Protein AF-A0A2G2R0J7-F1 (afdb_monomer_lite)

pLDDT: mean 93.11, std 5.63, range [72.12, 98.25]

Secondary structure (DSSP, 8-state):
---B-TTSPBPSSPPB-TTS-B--S--EEEES-B-SSPPPPPHHHHHSTTPPPPEEEE-SS------S-------STTGGG--SS--TTHHHHHHHHHHT-

Foldseek 3Di:
DWDAPPVRHTDPDADADPVRAHFDPDAAQEFQAAPDVDPRDDPVLCPPPPRDHHHNYHDDPGGDDDPDDDDDQDDDQLRVVRDDDDDPVVVVVSVCVSVVD

Radius of gyration: 20.91 Å; chains: 1; bounding box: 52×23×46 Å

Sequence (101 aa):
MYSFDDDMNPASEPYLDGDGKPYTTLGYQNGINPRAGDPALTQEEVLNQDFRQQSAVNRTEGETHGGEDVALYAKGPGATKVHGVIDQAEIFDIMAAALSI

Structure (mmCIF, N/CA/C/O backbone):
data_AF-A0A2G2R0J7-F1
#
_entry.id   AF-A0A2G2R0J7-F1
#
loop_
_atom_site.group_PDB
_atom_site.id
_atom_site.type_symbol
_atom_site.label_atom_id
_atom_site.label_alt_id
_atom_site.label_comp_id
_atom_site.label_asym_id
_atom_site.label_entity_id
_atom_site.label_seq_id
_atom_site.pdbx_PDB_ins_code
_atom_site.Cartn_x
_atom_site.Cartn_y
_atom_site.Cartn_z
_atom_site.occupancy
_atom_site.B_iso_or_equiv
_atom_site.auth_seq_id
_atom_site.auth_comp_id
_atom_site.auth_asym_id
_atom_site.auth_atom_id
_atom_site.pdbx_PDB_model_num
ATOM 1 N N . MET A 1 1 ? -14.261 7.598 10.289 1.00 75.31 1 MET A N 1
ATOM 2 C CA . MET A 1 1 ? -14.733 6.608 9.297 1.00 75.31 1 MET A CA 1
ATOM 3 C C . MET A 1 1 ? -15.732 7.326 8.426 1.00 75.31 1 MET A C 1
ATOM 5 O O . MET A 1 1 ? -16.629 7.940 8.984 1.00 75.31 1 MET A O 1
ATOM 9 N N . TYR A 1 2 ? -15.514 7.348 7.116 1.00 72.12 2 TYR A N 1
ATOM 10 C CA . TYR A 1 2 ? -16.424 8.005 6.186 1.00 72.12 2 TYR A CA 1
ATOM 11 C C . TYR A 1 2 ? -17.093 6.935 5.339 1.00 72.12 2 TYR A C 1
ATOM 13 O O . TYR A 1 2 ? -16.422 6.111 4.722 1.00 72.12 2 TYR A O 1
ATOM 21 N N . SER A 1 3 ? -18.411 6.951 5.368 1.00 79.06 3 SER A N 1
ATOM 22 C CA . SER A 1 3 ? -19.304 6.213 4.489 1.00 79.06 3 SER A CA 1
ATOM 23 C C . SER A 1 3 ? -19.889 7.192 3.481 1.00 79.06 3 SER A C 1
ATOM 25 O O . SER A 1 3 ? -20.021 8.389 3.753 1.00 79.06 3 SER A O 1
ATOM 27 N N . PHE A 1 4 ? -20.238 6.669 2.316 1.00 82.56 4 PHE A N 1
ATOM 28 C CA . PHE A 1 4 ? -20.986 7.400 1.308 1.00 82.56 4 PHE A CA 1
ATOM 29 C C . PHE A 1 4 ? -22.315 6.692 1.107 1.00 82.56 4 PHE A C 1
ATOM 31 O O . PHE A 1 4 ? -22.305 5.469 1.091 1.00 82.56 4 PHE A O 1
ATOM 38 N N . ASP A 1 5 ? -23.421 7.421 0.987 1.00 82.81 5 ASP A N 1
ATOM 39 C CA . ASP A 1 5 ? -24.700 6.824 0.597 1.00 82.81 5 ASP A CA 1
ATOM 40 C C . ASP A 1 5 ? -24.662 6.302 -0.855 1.00 82.81 5 ASP A C 1
ATOM 42 O O . ASP A 1 5 ? -23.658 6.445 -1.562 1.00 82.81 5 ASP A O 1
ATOM 46 N N . ASP A 1 6 ? -25.758 5.687 -1.308 1.00 85.44 6 ASP A N 1
ATOM 47 C CA . ASP A 1 6 ? -25.858 5.110 -2.658 1.00 85.44 6 ASP A CA 1
ATOM 48 C C . ASP A 1 6 ? -25.652 6.154 -3.780 1.00 85.44 6 ASP A C 1
ATOM 50 O O . ASP A 1 6 ? -25.303 5.793 -4.905 1.00 85.44 6 ASP A O 1
ATOM 54 N N . ASP A 1 7 ? -25.801 7.445 -3.463 1.00 88.81 7 ASP A N 1
ATOM 55 C CA . ASP A 1 7 ? -25.620 8.586 -4.364 1.00 88.81 7 ASP A CA 1
ATOM 56 C C . ASP A 1 7 ? -24.230 9.250 -4.222 1.00 88.81 7 ASP A C 1
ATOM 58 O O . ASP A 1 7 ? -23.983 10.318 -4.787 1.00 88.81 7 ASP A O 1
ATOM 62 N N . MET A 1 8 ? -23.297 8.621 -3.495 1.00 83.81 8 MET A N 1
ATOM 63 C CA . MET A 1 8 ? -21.949 9.121 -3.184 1.00 83.81 8 MET A CA 1
ATOM 64 C C . MET A 1 8 ? -21.895 10.387 -2.303 1.00 83.81 8 MET A C 1
ATOM 66 O O . MET A 1 8 ? -20.846 11.036 -2.221 1.00 83.81 8 MET A O 1
ATOM 70 N N . ASN A 1 9 ? -22.969 10.747 -1.598 1.00 87.94 9 ASN A N 1
ATOM 71 C CA . ASN A 1 9 ? -22.914 11.819 -0.602 1.00 87.94 9 ASN A CA 1
ATOM 72 C C . ASN A 1 9 ? -22.351 11.295 0.724 1.00 87.94 9 ASN A C 1
ATOM 74 O O . ASN A 1 9 ? -22.530 10.119 1.035 1.00 87.94 9 ASN A O 1
ATOM 78 N N . PRO A 1 10 ? -21.701 12.136 1.550 1.00 83.31 10 PRO A N 1
ATOM 79 C CA . PRO A 1 10 ? -21.269 11.723 2.880 1.00 83.31 10 PRO A CA 1
ATOM 80 C C . PRO A 1 10 ? -22.462 11.233 3.707 1.00 83.31 10 PRO A C 1
ATOM 82 O O . PRO A 1 10 ? -23.405 11.986 3.953 1.00 83.31 10 PRO A O 1
ATOM 85 N N . ALA A 1 11 ? -22.409 9.983 4.153 1.00 82.81 11 ALA A N 1
ATOM 86 C CA . ALA A 1 11 ? -23.441 9.422 5.009 1.00 82.81 11 ALA A CA 1
ATOM 87 C C . ALA A 1 11 ? -23.352 10.009 6.429 1.00 82.81 11 ALA A C 1
ATOM 89 O O . ALA A 1 11 ? -22.277 10.379 6.908 1.00 82.81 11 ALA A O 1
ATOM 90 N N . SER A 1 12 ? -24.494 10.075 7.121 1.00 81.56 12 SER A N 1
ATOM 91 C CA . SER A 1 12 ? -24.564 10.560 8.507 1.00 81.56 12 SER A CA 1
ATOM 92 C C . SER A 1 12 ? -24.021 9.559 9.529 1.00 81.56 12 SER A C 1
ATOM 94 O O . SER A 1 12 ? -23.659 9.963 10.627 1.00 81.56 12 SER A O 1
ATOM 96 N N . GLU A 1 13 ? -23.979 8.272 9.177 1.00 85.12 13 GLU A N 1
ATOM 97 C CA . GLU A 1 13 ? -23.543 7.173 10.044 1.00 85.12 13 GLU A CA 1
ATOM 98 C C . GLU A 1 13 ? -22.568 6.248 9.300 1.00 85.12 13 GLU A C 1
ATOM 100 O O . GLU A 1 13 ? -22.730 6.036 8.090 1.00 85.12 13 GLU A O 1
ATOM 105 N N . PRO A 1 14 ? -21.562 5.672 9.986 1.00 89.00 14 PRO A N 1
ATOM 106 C CA . PRO A 1 14 ? -20.616 4.743 9.380 1.00 89.00 14 PRO A CA 1
ATOM 107 C C . PRO A 1 14 ? -21.298 3.438 8.948 1.00 89.00 14 PRO A C 1
ATOM 109 O O . PRO A 1 14 ? -22.189 2.930 9.629 1.00 89.00 14 PRO A O 1
ATOM 112 N N . TYR A 1 15 ? -20.816 2.842 7.855 1.00 88.94 15 TYR A N 1
ATOM 113 C CA . TYR A 1 15 ? -21.172 1.463 7.530 1.00 88.94 15 TYR A CA 1
ATOM 114 C C . TYR A 1 15 ? -20.606 0.505 8.578 1.00 88.94 15 TYR A C 1
ATOM 116 O O . TYR A 1 15 ? -19.471 0.659 9.038 1.00 88.94 15 TYR A O 1
ATOM 124 N N . LEU A 1 16 ? -21.416 -0.487 8.940 1.00 91.44 16 LEU A N 1
ATOM 125 C CA . LEU A 1 16 ? -21.068 -1.529 9.897 1.00 91.44 16 LEU A CA 1
ATOM 126 C C . LEU A 1 16 ? -20.674 -2.805 9.152 1.00 91.44 16 LEU A C 1
ATOM 128 O O . LEU A 1 16 ? -21.215 -3.099 8.085 1.00 91.44 16 LEU A O 1
ATOM 132 N N . ASP A 1 17 ? 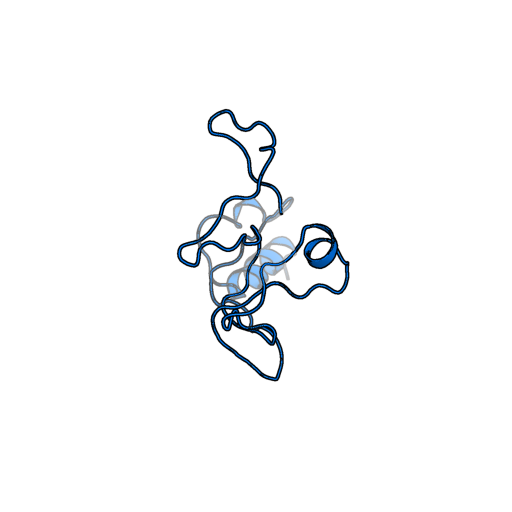-19.739 -3.561 9.716 1.00 90.19 17 ASP A N 1
ATOM 133 C CA . ASP A 1 17 ? -19.378 -4.883 9.213 1.00 90.19 17 ASP A CA 1
ATOM 134 C C . ASP A 1 17 ? -20.295 -5.988 9.776 1.00 90.19 17 ASP A C 1
ATOM 136 O O . ASP A 1 17 ? -21.299 -5.719 10.442 1.00 90.19 17 ASP A O 1
ATOM 140 N N . GLY A 1 18 ? -19.945 -7.253 9.514 1.00 91.25 18 GLY A N 1
ATOM 141 C CA . GLY A 1 18 ? -20.701 -8.419 9.986 1.00 91.25 18 GLY A CA 1
ATOM 142 C C . GLY A 1 18 ? -20.828 -8.531 11.512 1.00 91.25 18 GLY A C 1
ATOM 143 O O . GLY A 1 18 ? -21.745 -9.197 11.990 1.00 91.25 18 GLY A O 1
ATOM 144 N N . ASP A 1 19 ? -19.974 -7.835 12.266 1.00 89.81 19 ASP A N 1
ATOM 145 C CA . ASP A 1 19 ? -19.964 -7.832 13.730 1.00 89.81 19 ASP A CA 1
ATOM 146 C C . ASP A 1 19 ? -20.783 -6.657 14.302 1.00 89.81 19 ASP A C 1
ATOM 148 O O . ASP A 1 19 ? -20.792 -6.425 15.516 1.00 89.81 19 ASP A O 1
ATOM 152 N N . GLY A 1 20 ? -21.452 -5.885 13.434 1.00 92.25 20 GLY A N 1
ATOM 153 C CA . GLY A 1 20 ? -22.237 -4.709 13.803 1.00 92.25 20 GLY A CA 1
ATOM 154 C C . GLY A 1 20 ? -21.383 -3.525 14.257 1.00 92.25 20 GLY A C 1
ATOM 155 O O . GLY A 1 20 ? -21.888 -2.636 14.943 1.00 92.25 20 GLY A O 1
ATOM 156 N N . LYS A 1 21 ? -20.091 -3.507 13.910 1.00 92.31 21 LYS A N 1
ATOM 157 C CA . LYS A 1 21 ? -19.153 -2.452 14.303 1.00 92.31 21 LYS A CA 1
ATOM 158 C C . LYS A 1 21 ? -18.659 -1.701 13.074 1.00 92.31 21 LYS A C 1
ATOM 160 O O . LYS A 1 21 ? -18.470 -2.297 12.013 1.00 92.31 21 LYS A O 1
ATOM 165 N N . PRO A 1 22 ? -18.398 -0.398 13.197 1.00 92.94 22 PRO A N 1
ATOM 166 C CA . PRO A 1 22 ? -17.878 0.361 12.080 1.00 92.94 22 PRO A CA 1
ATOM 167 C C . PRO A 1 22 ? -16.440 -0.083 11.747 1.00 92.94 22 PRO A C 1
ATOM 169 O O . PRO A 1 22 ? -15.736 -0.676 12.574 1.00 92.94 22 PRO A O 1
ATOM 172 N N . TYR A 1 23 ? -16.010 0.155 10.511 1.00 91.19 23 TYR A N 1
ATOM 173 C CA . TYR A 1 23 ? -14.679 -0.218 10.029 1.00 91.19 23 TYR A CA 1
ATOM 174 C C . TYR A 1 23 ? -14.053 0.900 9.191 1.00 91.19 23 TYR A C 1
ATOM 176 O O . TYR A 1 23 ? -14.733 1.769 8.641 1.00 91.19 23 TYR A O 1
ATOM 184 N N . THR A 1 24 ? -12.724 0.911 9.127 1.00 92.31 24 THR A N 1
ATOM 185 C CA . THR A 1 24 ? -11.970 1.872 8.324 1.00 92.31 24 THR A CA 1
ATOM 186 C C . THR A 1 24 ? -11.863 1.402 6.879 1.00 92.31 24 THR A C 1
ATOM 188 O O . THR A 1 24 ? -11.722 0.213 6.612 1.00 92.31 24 THR A O 1
ATOM 191 N N . THR A 1 25 ? -11.868 2.346 5.936 1.00 91.06 25 THR A N 1
ATOM 192 C CA . THR A 1 25 ? -11.617 2.059 4.514 1.00 91.06 25 THR A CA 1
ATOM 193 C C . THR A 1 25 ? -10.254 1.402 4.300 1.00 91.06 25 THR A C 1
ATOM 195 O O . THR A 1 25 ? -10.123 0.503 3.479 1.00 91.06 25 THR A O 1
ATOM 198 N N . LEU A 1 26 ? -9.241 1.850 5.048 1.00 94.00 26 LEU A N 1
ATOM 199 C CA . LEU A 1 26 ? -7.915 1.246 5.054 1.00 94.00 26 LEU A CA 1
ATOM 200 C C . LEU A 1 26 ? -7.825 0.191 6.154 1.00 94.00 26 LEU A C 1
ATOM 202 O O . LEU A 1 26 ? -8.228 0.437 7.292 1.00 94.00 26 LEU A O 1
ATOM 206 N N . GLY A 1 27 ? -7.238 -0.947 5.819 1.00 94.44 27 GLY A N 1
ATOM 207 C CA . GLY A 1 27 ? -6.899 -2.024 6.737 1.00 94.44 27 GLY A CA 1
ATOM 208 C C . GLY A 1 27 ? -5.658 -2.745 6.231 1.00 94.44 27 GLY A C 1
ATOM 209 O O . GLY A 1 27 ? -5.292 -2.605 5.065 1.00 94.44 27 GLY A O 1
ATOM 210 N N . TYR A 1 28 ? -5.019 -3.514 7.105 1.00 96.94 28 TYR A N 1
ATOM 211 C CA . TYR A 1 28 ? -3.866 -4.333 6.738 1.00 96.94 28 TYR A CA 1
ATOM 212 C C . TYR A 1 28 ? -4.201 -5.818 6.826 1.00 96.94 28 TYR A C 1
ATOM 214 O O . TYR A 1 28 ? -4.995 -6.252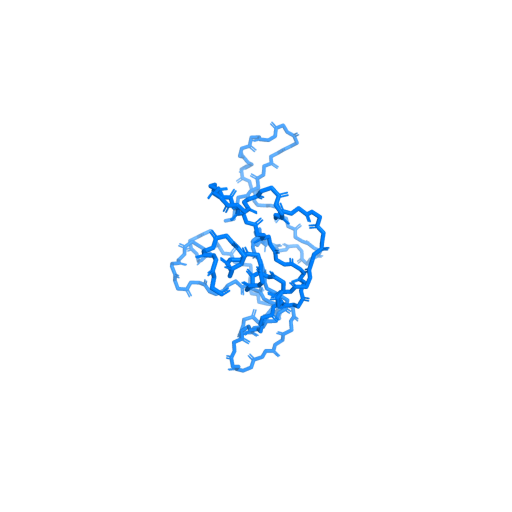 7.656 1.00 96.94 28 TYR A O 1
ATOM 222 N N . GLN A 1 29 ? -3.560 -6.645 6.005 1.00 96.56 29 GLN A N 1
ATOM 223 C CA . GLN A 1 29 ? -3.756 -8.091 6.119 1.00 96.56 29 GLN A CA 1
ATOM 224 C C . GLN A 1 29 ? -3.129 -8.639 7.410 1.00 96.56 29 GLN A C 1
ATOM 226 O O . GLN A 1 29 ? -3.677 -9.541 8.042 1.00 96.56 29 GLN A O 1
ATOM 231 N N . ASN A 1 30 ? -1.990 -8.090 7.830 1.00 96.56 30 ASN A N 1
ATOM 232 C CA . ASN A 1 30 ? -1.308 -8.471 9.059 1.00 96.56 30 ASN A CA 1
ATOM 233 C C . ASN A 1 30 ? -0.692 -7.249 9.751 1.00 96.56 30 ASN A C 1
ATOM 235 O O . ASN A 1 30 ? -0.462 -6.224 9.117 1.00 96.56 30 ASN A O 1
ATOM 239 N N . GLY A 1 31 ? -0.457 -7.344 11.057 1.00 96.50 31 GLY A N 1
ATOM 240 C CA . GLY A 1 31 ? 0.135 -6.249 11.815 1.00 96.50 31 GLY A CA 1
ATOM 241 C C . GLY A 1 31 ? -0.080 -6.378 13.315 1.00 96.50 31 GLY A C 1
ATOM 242 O O . GLY A 1 31 ? -0.563 -7.392 13.812 1.00 96.50 31 GLY A O 1
ATOM 243 N N . ILE A 1 32 ? 0.295 -5.326 14.043 1.00 95.44 32 ILE A N 1
ATOM 244 C CA . ILE A 1 32 ? 0.265 -5.329 15.514 1.00 95.44 32 ILE A CA 1
ATOM 245 C C . ILE A 1 32 ? -1.089 -4.944 16.123 1.00 95.44 32 ILE A C 1
ATOM 247 O O . ILE A 1 32 ? -1.2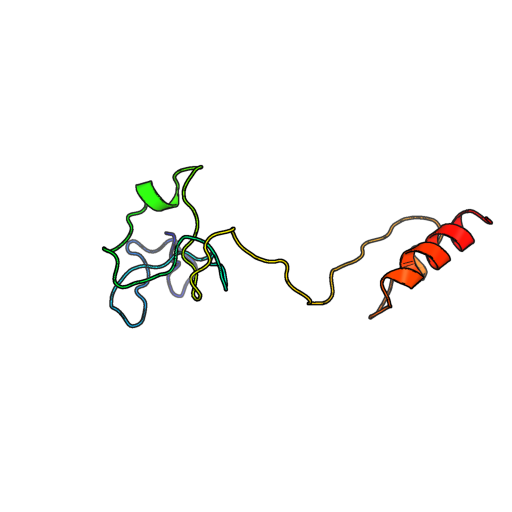14 -4.906 17.342 1.00 95.44 32 ILE A O 1
ATOM 251 N N . ASN A 1 33 ? -2.076 -4.601 15.293 1.00 94.94 33 ASN A N 1
ATOM 252 C CA . ASN A 1 33 ? -3.412 -4.212 15.738 1.00 94.94 33 ASN A CA 1
ATOM 253 C C . ASN A 1 33 ? -4.459 -5.163 15.135 1.00 94.94 33 ASN A C 1
ATOM 255 O O . ASN A 1 33 ? -5.128 -4.791 14.169 1.00 94.94 33 ASN A O 1
ATOM 259 N N . PRO A 1 34 ? -4.539 -6.433 15.568 1.00 94.12 34 PRO A N 1
ATOM 260 C CA . PRO A 1 34 ? -5.537 -7.361 15.046 1.00 94.12 34 PRO A CA 1
ATOM 261 C C . PRO A 1 34 ? -6.947 -6.940 15.480 1.00 94.12 34 PRO A C 1
ATOM 263 O O . PRO A 1 34 ? -7.140 -6.569 16.632 1.00 94.12 34 PRO A O 1
ATOM 266 N N . ARG A 1 35 ? -7.948 -7.050 14.599 1.00 91.25 35 ARG A N 1
ATOM 267 C CA . ARG A 1 35 ? -9.359 -6.889 14.995 1.00 91.25 35 ARG A CA 1
ATOM 268 C C . ARG A 1 35 ? -9.776 -8.110 15.818 1.00 91.25 35 ARG A C 1
ATOM 270 O O . ARG A 1 35 ? -10.002 -9.178 15.254 1.00 91.25 35 ARG A O 1
ATOM 277 N N . ALA A 1 36 ? -9.858 -7.974 17.141 1.00 86.50 36 ALA A N 1
ATOM 278 C CA . ALA A 1 36 ? -10.016 -9.108 18.058 1.00 86.50 36 ALA A CA 1
ATOM 279 C C . ALA A 1 36 ? -11.184 -8.920 19.041 1.00 86.50 36 ALA A C 1
ATOM 281 O O . ALA A 1 36 ? -11.047 -9.101 20.249 1.00 86.50 36 ALA A O 1
ATOM 282 N N . GLY A 1 37 ? -12.362 -8.562 18.523 1.00 78.75 37 GLY A N 1
ATOM 283 C CA . GLY A 1 37 ? -13.544 -8.324 19.359 1.00 78.75 37 GLY A CA 1
ATOM 284 C C . GLY A 1 37 ? -13.527 -6.983 20.100 1.00 78.75 37 GLY A C 1
ATOM 285 O O . GLY A 1 37 ? -14.391 -6.759 20.948 1.00 78.75 37 GLY A O 1
ATOM 286 N N . ASP A 1 38 ? -12.612 -6.083 19.734 1.00 83.25 38 ASP A N 1
ATOM 287 C CA . ASP A 1 38 ? -12.429 -4.752 20.322 1.00 83.25 38 ASP A CA 1
ATOM 288 C C . ASP A 1 38 ? -13.713 -3.910 20.322 1.00 83.25 38 ASP A C 1
ATOM 290 O O . ASP A 1 38 ? -14.611 -4.147 19.501 1.00 83.25 38 ASP A O 1
ATOM 294 N N . PRO A 1 39 ? -13.833 -2.906 21.209 1.00 89.19 39 PRO A N 1
ATOM 295 C CA . PRO A 1 39 ? -14.906 -1.922 21.135 1.00 89.19 39 PRO A CA 1
ATOM 296 C C . PRO A 1 39 ? -15.034 -1.294 19.740 1.00 89.19 39 PRO A C 1
ATOM 298 O O . PRO A 1 39 ? -14.082 -1.258 18.959 1.00 89.19 39 PRO A O 1
ATOM 301 N N . ALA A 1 40 ? -16.228 -0.789 19.425 1.00 92.75 40 ALA A N 1
ATOM 302 C CA . ALA A 1 40 ? -16.427 -0.010 18.209 1.00 92.75 40 ALA A CA 1
ATOM 303 C C . ALA A 1 40 ? -15.504 1.219 18.226 1.00 92.75 40 ALA A C 1
ATOM 305 O O . ALA A 1 40 ? -15.534 1.993 19.181 1.00 92.75 40 ALA A O 1
ATOM 306 N N . LEU A 1 41 ? -14.708 1.384 17.169 1.00 93.19 41 LEU A N 1
ATOM 307 C CA . LEU A 1 41 ? -13.832 2.540 17.007 1.00 93.19 41 LEU A CA 1
ATOM 308 C C . LEU A 1 41 ? -14.653 3.801 16.728 1.00 93.19 41 LEU A C 1
ATOM 310 O O . LEU A 1 41 ? -15.681 3.758 16.053 1.00 93.19 41 LEU A O 1
ATOM 314 N N . THR A 1 42 ? -14.171 4.939 17.202 1.00 92.31 42 THR A N 1
ATOM 315 C CA . THR A 1 42 ? -14.747 6.262 16.956 1.00 92.31 42 THR A CA 1
ATOM 316 C C . THR A 1 42 ? -14.049 6.963 15.794 1.00 92.31 42 THR A C 1
ATOM 318 O O . THR A 1 42 ? -12.955 6.595 15.362 1.00 92.31 42 THR A O 1
ATOM 321 N N . GLN A 1 43 ? -14.675 8.014 15.262 1.00 91.50 43 GLN A N 1
ATOM 322 C CA . GLN A 1 43 ? -14.055 8.822 14.214 1.00 91.50 43 GLN A CA 1
ATOM 323 C C . GLN A 1 43 ? -12.794 9.550 14.695 1.00 91.50 43 GLN A C 1
ATOM 325 O O . GLN A 1 43 ? -11.843 9.647 13.927 1.00 91.50 43 GLN A O 1
ATOM 330 N N . GLU A 1 44 ? -12.780 10.034 15.936 1.00 93.62 44 GLU A N 1
ATOM 331 C CA . GLU A 1 44 ? -11.621 10.714 16.520 1.00 93.62 44 GLU A CA 1
ATOM 332 C C . GLU A 1 44 ? -10.421 9.768 16.642 1.00 93.62 44 GLU A C 1
ATOM 334 O O . GLU A 1 44 ? -9.326 10.115 16.204 1.00 93.62 44 GLU A O 1
ATOM 339 N N . GLU A 1 45 ? -10.638 8.546 17.143 1.00 94.81 45 GLU A N 1
ATOM 340 C CA . GLU A 1 45 ? -9.580 7.537 17.271 1.00 94.81 45 GLU A CA 1
ATOM 341 C C . GLU A 1 45 ? -8.944 7.217 15.922 1.00 94.81 45 GLU A C 1
ATOM 343 O O . GLU A 1 45 ? -7.724 7.254 15.803 1.00 94.81 45 GLU A O 1
ATOM 348 N N . VAL A 1 46 ? -9.749 6.951 14.887 1.00 93.69 46 VAL A N 1
ATOM 349 C CA . VAL A 1 46 ? -9.206 6.528 13.584 1.00 93.69 46 VAL A CA 1
ATOM 350 C C . VAL A 1 46 ? -8.588 7.664 12.767 1.00 93.69 46 VAL A C 1
ATOM 352 O O . VAL A 1 46 ? -7.932 7.395 11.761 1.00 93.69 46 VAL A O 1
ATOM 355 N N . LEU A 1 47 ? -8.837 8.922 13.147 1.00 93.56 47 LEU A N 1
ATOM 356 C CA . LEU A 1 47 ? -8.227 10.107 12.536 1.00 93.56 47 LEU A CA 1
ATOM 357 C C . LEU A 1 47 ? -6.975 10.575 13.285 1.00 93.56 47 LEU A C 1
ATOM 359 O O . LEU A 1 47 ? -6.284 11.478 12.808 1.00 93.56 47 LEU A O 1
ATOM 363 N N . ASN A 1 48 ? -6.667 9.977 14.437 1.00 96.81 48 ASN A N 1
ATOM 364 C CA . ASN A 1 48 ? -5.418 10.234 15.130 1.00 96.81 48 ASN A CA 1
ATOM 365 C C . ASN A 1 48 ? -4.232 9.803 14.246 1.00 96.81 48 ASN A C 1
ATOM 367 O O . ASN A 1 48 ? -4.246 8.723 13.657 1.00 96.81 48 ASN A O 1
ATOM 371 N N . GLN A 1 49 ? -3.198 10.643 14.164 1.00 97.00 49 GLN A N 1
ATOM 372 C CA . GLN A 1 49 ? -2.005 10.385 13.348 1.00 97.00 49 GLN A CA 1
ATOM 373 C C . GLN A 1 49 ? -1.261 9.105 13.752 1.00 97.00 49 GLN A C 1
ATOM 375 O O . GLN A 1 49 ? -0.650 8.466 12.900 1.00 97.00 49 GLN A O 1
ATOM 380 N N . ASP A 1 50 ? -1.345 8.720 15.026 1.00 96.56 50 ASP A N 1
ATOM 381 C CA . ASP A 1 50 ? -0.701 7.523 15.566 1.00 96.56 50 ASP A CA 1
ATOM 382 C C . ASP A 1 50 ? -1.607 6.280 15.511 1.00 96.56 50 ASP A C 1
ATOM 384 O O . ASP A 1 50 ? -1.210 5.192 15.947 1.00 96.56 50 ASP A O 1
ATOM 388 N N . PHE A 1 51 ? -2.831 6.407 14.981 1.00 95.81 51 PHE A N 1
ATOM 389 C CA . PHE A 1 51 ? -3.740 5.277 14.850 1.00 95.81 51 PHE A CA 1
ATOM 390 C C . PHE A 1 51 ? -3.198 4.256 13.848 1.00 95.81 51 PHE A C 1
ATOM 392 O O . PHE A 1 51 ? -3.020 4.532 12.661 1.00 95.81 51 PHE A O 1
ATOM 399 N N . ARG A 1 52 ? -2.985 3.030 14.328 1.00 95.19 52 ARG A N 1
ATOM 400 C CA . ARG A 1 52 ? -2.591 1.893 13.493 1.00 95.19 52 ARG A CA 1
ATOM 401 C C . ARG A 1 52 ? -3.848 1.203 12.993 1.00 95.19 52 ARG A C 1
ATOM 403 O O . ARG A 1 52 ? -4.634 0.731 13.810 1.00 95.19 52 ARG A O 1
ATOM 410 N N . GLN A 1 53 ? -4.042 1.118 11.679 1.00 95.56 53 GLN A N 1
ATOM 411 C CA . GLN A 1 53 ? -5.230 0.473 11.117 1.00 95.56 53 GLN A CA 1
ATOM 412 C C . GLN A 1 53 ? -5.341 -0.983 11.580 1.00 95.56 53 GLN A C 1
ATOM 414 O O . GLN A 1 53 ? -4.336 -1.664 11.806 1.00 95.56 53 GLN A O 1
ATOM 419 N N . GLN A 1 54 ? -6.583 -1.444 11.733 1.00 95.19 54 GLN A N 1
ATOM 420 C CA . GLN A 1 54 ? -6.854 -2.821 12.119 1.00 95.19 54 GLN A CA 1
ATOM 421 C C . GLN A 1 54 ? -6.313 -3.800 11.072 1.00 95.19 54 GLN A C 1
ATOM 423 O O . GLN A 1 54 ? -6.267 -3.505 9.873 1.00 95.19 54 GLN A O 1
ATOM 428 N N . SER A 1 55 ? -5.922 -4.979 11.549 1.00 95.62 55 SER A N 1
ATOM 429 C CA . SER A 1 55 ? -5.365 -6.058 10.744 1.00 95.62 55 SER A CA 1
ATOM 430 C C . SER A 1 55 ? -6.088 -7.385 10.950 1.00 95.62 55 SER A C 1
ATOM 432 O O . SER A 1 55 ? -6.702 -7.608 11.994 1.00 95.62 55 SER A O 1
ATOM 434 N N . ALA A 1 56 ? -6.036 -8.269 9.952 1.00 94.06 56 ALA A N 1
ATOM 435 C CA . ALA A 1 56 ? -6.678 -9.583 10.039 1.00 94.06 56 ALA A CA 1
ATOM 436 C C . ALA A 1 56 ? -5.825 -10.613 10.803 1.00 94.06 56 ALA A C 1
ATOM 438 O O . ALA A 1 56 ? -6.358 -11.443 11.537 1.00 94.06 56 ALA A O 1
ATOM 439 N N . VAL A 1 57 ? -4.498 -10.563 10.649 1.00 95.25 57 VAL A N 1
ATOM 440 C CA . VAL A 1 57 ? -3.554 -11.494 11.286 1.00 95.25 57 VAL A CA 1
ATOM 441 C C . VAL A 1 57 ? -2.655 -10.763 12.280 1.00 95.25 57 VAL A C 1
ATOM 443 O O . VAL A 1 57 ? -1.946 -9.823 11.921 1.00 95.25 57 VAL A O 1
ATOM 446 N N . ASN A 1 58 ? -2.632 -11.246 13.523 1.00 94.75 58 ASN A N 1
ATOM 447 C CA . ASN A 1 58 ? -1.794 -10.689 14.580 1.00 94.75 58 ASN A CA 1
ATOM 448 C C . ASN A 1 58 ? -0.299 -10.977 14.346 1.00 94.75 58 ASN A C 1
ATOM 450 O O . ASN A 1 58 ? 0.098 -12.129 14.157 1.00 94.75 58 ASN A O 1
ATOM 454 N N . ARG A 1 59 ? 0.535 -9.939 14.432 1.00 93.88 59 ARG A N 1
ATOM 455 C CA . ARG A 1 59 ? 2.001 -10.001 14.418 1.00 93.88 59 ARG A CA 1
ATOM 456 C C . ARG A 1 59 ? 2.582 -9.134 15.527 1.00 93.88 59 ARG A C 1
ATOM 458 O O . ARG A 1 59 ? 2.002 -8.129 15.906 1.00 93.88 59 ARG A O 1
ATOM 465 N N . THR A 1 60 ? 3.779 -9.471 15.994 1.00 89.88 60 THR A N 1
ATOM 466 C CA . THR A 1 60 ? 4.491 -8.707 17.034 1.00 89.88 60 THR A CA 1
ATOM 467 C C . THR A 1 60 ? 5.417 -7.619 16.485 1.00 89.88 60 THR A C 1
ATOM 469 O O . THR A 1 60 ? 5.786 -6.713 17.223 1.00 89.88 60 THR A O 1
ATOM 472 N N . GLU A 1 61 ? 5.793 -7.688 15.204 1.00 85.81 61 GLU A N 1
ATOM 473 C CA . GLU A 1 61 ? 6.894 -6.889 14.627 1.00 85.81 61 GLU A CA 1
ATOM 474 C C . GLU A 1 61 ? 6.457 -5.872 13.555 1.00 85.81 61 GLU A C 1
ATOM 476 O O . GLU A 1 61 ? 7.304 -5.211 12.963 1.00 85.81 61 GLU A O 1
ATOM 481 N N . GLY A 1 62 ? 5.151 -5.714 13.309 1.00 91.19 62 GLY A N 1
ATOM 482 C CA . GLY A 1 62 ? 4.621 -4.834 12.257 1.00 91.19 62 GLY A CA 1
ATOM 483 C C . GLY A 1 62 ? 3.978 -5.583 11.092 1.00 91.19 62 GLY A C 1
ATOM 484 O O . GLY A 1 62 ? 3.833 -6.810 11.132 1.00 91.19 62 GLY A O 1
ATOM 485 N N . GLU A 1 63 ? 3.561 -4.809 10.090 1.00 96.38 63 GLU A N 1
ATOM 486 C CA . GLU A 1 63 ? 3.086 -5.309 8.798 1.00 96.38 63 GLU A CA 1
ATOM 487 C C . GLU A 1 63 ? 4.253 -5.841 7.948 1.00 96.38 63 GLU A C 1
ATOM 489 O O . GLU A 1 63 ? 5.416 -5.500 8.177 1.00 96.38 63 GLU A O 1
ATOM 494 N N . THR A 1 64 ? 3.948 -6.730 7.005 1.00 96.25 64 THR A N 1
ATOM 495 C CA . THR A 1 64 ? 4.895 -7.216 5.998 1.00 96.25 64 THR A CA 1
ATOM 496 C C . THR A 1 64 ? 4.568 -6.715 4.612 1.00 96.25 64 THR A C 1
ATOM 498 O O . THR A 1 64 ? 3.407 -6.771 4.221 1.00 96.25 64 THR A O 1
ATOM 501 N N . HIS A 1 65 ? 5.605 -6.486 3.811 1.00 96.88 65 HIS A N 1
ATOM 502 C CA . HIS A 1 65 ? 5.458 -6.166 2.396 1.00 96.88 65 HIS A CA 1
ATOM 503 C C . HIS A 1 65 ? 4.571 -7.162 1.635 1.00 96.88 65 HIS A C 1
ATOM 505 O O . HIS A 1 65 ? 4.608 -8.375 1.875 1.00 96.88 65 HIS A O 1
ATOM 511 N N . GLY A 1 66 ? 3.829 -6.615 0.675 1.00 96.00 66 GLY A N 1
ATOM 512 C CA . GLY A 1 66 ? 3.165 -7.365 -0.380 1.00 96.00 66 GLY A CA 1
ATOM 513 C C . GLY A 1 66 ? 4.153 -7.917 -1.412 1.00 96.00 66 GLY A C 1
ATOM 514 O O . GLY A 1 66 ? 5.310 -7.499 -1.485 1.00 96.00 66 GLY A O 1
ATOM 515 N N . GLY A 1 67 ? 3.698 -8.913 -2.169 1.00 97.12 67 GLY A N 1
ATOM 516 C CA . GLY A 1 67 ? 4.466 -9.577 -3.229 1.00 97.12 67 GLY A CA 1
ATOM 517 C C . GLY A 1 67 ? 3.815 -9.452 -4.605 1.00 97.12 67 GLY A C 1
ATOM 518 O O . GLY A 1 67 ? 4.142 -10.223 -5.501 1.00 97.12 67 GLY A O 1
ATOM 519 N N . GLU A 1 68 ? 2.839 -8.557 -4.741 1.00 97.94 68 GLU A N 1
ATOM 520 C CA . GLU A 1 68 ? 2.178 -8.225 -5.995 1.00 97.94 68 GLU A CA 1
ATOM 521 C C . GLU A 1 68 ? 3.061 -7.365 -6.907 1.00 97.94 68 GLU A C 1
ATOM 523 O O . GLU A 1 68 ? 3.975 -6.673 -6.454 1.00 97.94 68 GLU A O 1
ATOM 528 N N . ASP A 1 69 ? 2.754 -7.382 -8.204 1.00 98.12 69 ASP A N 1
ATOM 529 C CA . ASP A 1 69 ? 3.420 -6.525 -9.183 1.00 98.12 69 ASP A CA 1
ATOM 530 C C . ASP A 1 69 ? 3.211 -5.037 -8.846 1.00 98.12 69 ASP A C 1
ATOM 532 O O . ASP A 1 69 ? 2.104 -4.601 -8.515 1.00 98.12 69 ASP A O 1
ATOM 536 N N . VAL A 1 70 ? 4.267 -4.230 -8.998 1.00 97.94 70 VAL A N 1
ATOM 537 C CA . VAL A 1 70 ? 4.229 -2.776 -8.769 1.00 97.94 70 VAL A CA 1
ATOM 538 C C . VAL A 1 70 ? 4.222 -1.993 -10.080 1.00 97.94 70 VAL A C 1
ATOM 540 O O . VAL A 1 70 ? 4.797 -2.406 -11.087 1.00 97.94 70 VAL A O 1
ATOM 543 N N . ALA A 1 71 ? 3.596 -0.817 -10.071 1.00 98.06 71 ALA A N 1
ATOM 544 C CA . ALA A 1 71 ? 3.563 0.051 -11.242 1.00 98.06 71 ALA A CA 1
ATOM 545 C C . ALA A 1 71 ? 4.928 0.709 -11.509 1.00 98.06 71 ALA A C 1
ATOM 547 O O . ALA A 1 71 ? 5.564 1.249 -10.602 1.00 98.06 71 ALA A O 1
ATOM 548 N N . LEU A 1 72 ? 5.319 0.758 -12.783 1.00 98.12 72 LEU A N 1
ATOM 549 C CA . LEU A 1 72 ? 6.456 1.535 -13.268 1.00 98.12 72 LEU A CA 1
ATOM 550 C C . LEU A 1 72 ? 5.971 2.606 -14.249 1.00 98.12 72 LEU A C 1
ATOM 552 O O . LEU A 1 72 ? 5.317 2.302 -15.244 1.00 98.12 72 LEU A O 1
ATOM 556 N N . TYR A 1 73 ? 6.327 3.863 -13.986 1.00 98.19 73 TYR A N 1
ATOM 557 C CA . TYR A 1 73 ? 6.017 5.001 -14.852 1.00 98.19 73 TYR A CA 1
ATOM 558 C C . TYR A 1 73 ? 7.311 5.594 -15.406 1.00 98.19 73 TYR A C 1
ATOM 560 O O . TYR A 1 73 ? 8.263 5.807 -14.657 1.00 98.19 73 TYR A O 1
ATOM 568 N N . ALA A 1 74 ? 7.343 5.910 -16.703 1.00 98.12 74 ALA A N 1
ATOM 569 C CA . ALA A 1 74 ? 8.528 6.474 -17.345 1.00 98.12 74 ALA A CA 1
ATOM 570 C C . ALA A 1 74 ? 8.203 7.625 -18.300 1.00 98.12 74 ALA A C 1
ATOM 572 O O . ALA A 1 74 ? 7.140 7.687 -18.917 1.00 98.12 74 ALA A O 1
ATOM 573 N N . LYS A 1 75 ? 9.167 8.540 -18.442 1.00 98.25 75 LYS A N 1
ATOM 574 C CA . LYS A 1 75 ? 9.129 9.669 -19.375 1.00 98.25 75 LYS A CA 1
ATOM 575 C C . LYS A 1 75 ? 10.540 9.963 -19.885 1.00 98.25 75 LYS A C 1
ATOM 577 O O . LYS A 1 75 ? 11.477 9.992 -19.096 1.00 98.25 75 LYS A O 1
ATOM 582 N N . GLY A 1 76 ? 10.670 10.251 -21.181 1.00 97.00 76 GLY A N 1
ATOM 583 C CA . GLY A 1 76 ? 11.954 10.559 -21.827 1.00 97.00 76 GLY A CA 1
ATOM 584 C C . GLY A 1 76 ? 12.517 9.389 -22.649 1.00 97.00 76 GLY A C 1
ATOM 585 O O . GLY A 1 76 ? 11.758 8.489 -23.019 1.00 97.00 76 GLY A O 1
ATOM 586 N N . PRO A 1 77 ? 13.820 9.409 -22.989 1.00 96.88 77 PRO A N 1
ATOM 587 C CA . PRO A 1 77 ? 14.475 8.323 -23.720 1.00 96.88 77 PRO A CA 1
ATOM 588 C C . PRO A 1 77 ? 14.277 6.971 -23.026 1.00 96.88 77 PRO A C 1
ATOM 590 O O . PRO A 1 77 ? 14.388 6.875 -21.809 1.00 96.88 77 PRO A O 1
ATOM 593 N N . GLY A 1 78 ? 13.937 5.935 -23.793 1.00 95.69 78 GLY A N 1
ATOM 594 C CA . GLY A 1 78 ? 13.648 4.600 -23.257 1.00 95.69 78 GLY A CA 1
ATOM 595 C C . GLY A 1 78 ? 12.240 4.414 -22.675 1.00 95.69 78 GLY A C 1
ATOM 596 O O . GLY A 1 78 ? 11.821 3.276 -22.506 1.00 95.69 78 GLY A O 1
ATOM 597 N N . ALA A 1 79 ? 11.451 5.475 -22.453 1.00 98.00 79 ALA A N 1
ATOM 598 C CA . ALA A 1 79 ? 10.126 5.352 -21.827 1.00 98.00 79 ALA A CA 1
ATOM 599 C C . ALA A 1 79 ? 9.143 4.466 -22.610 1.00 98.00 79 ALA A C 1
ATOM 601 O O . ALA A 1 79 ? 8.309 3.800 -22.010 1.00 98.00 79 ALA A O 1
ATOM 602 N N . THR A 1 80 ? 9.261 4.399 -23.939 1.00 97.50 80 THR A N 1
ATOM 603 C CA . THR A 1 80 ? 8.431 3.512 -24.773 1.00 97.50 80 THR A CA 1
ATOM 604 C C . THR A 1 80 ? 8.710 2.025 -24.557 1.00 97.50 80 THR A C 1
ATOM 606 O O . THR A 1 80 ? 7.969 1.213 -25.095 1.00 97.50 80 THR A O 1
ATOM 609 N N . LYS A 1 81 ? 9.761 1.664 -23.807 1.00 97.75 81 LYS A N 1
ATOM 610 C CA . LYS A 1 81 ? 10.064 0.293 -23.371 1.00 97.75 81 LYS A CA 1
ATOM 611 C C . LYS A 1 81 ? 9.397 -0.072 -22.044 1.00 97.75 81 LYS A C 1
ATOM 613 O O . LYS A 1 81 ? 9.292 -1.247 -21.735 1.00 97.75 81 LYS A O 1
ATOM 618 N N . VAL A 1 82 ? 8.910 0.912 -21.286 1.00 98.06 82 VAL A N 1
ATOM 619 C CA . VAL A 1 82 ? 8.147 0.685 -20.054 1.00 98.06 82 VAL A CA 1
ATOM 620 C C . VAL A 1 82 ? 6.684 0.470 -20.427 1.00 98.06 82 VAL A C 1
ATOM 622 O O . VAL A 1 82 ? 5.903 1.416 -20.530 1.00 98.06 82 VAL A O 1
ATOM 625 N N . HIS A 1 83 ? 6.327 -0.782 -20.708 1.00 97.50 83 HIS A N 1
ATOM 626 C CA . HIS A 1 83 ? 4.959 -1.183 -21.020 1.00 97.50 83 HIS A CA 1
ATOM 627 C C . HIS A 1 83 ? 4.723 -2.664 -20.701 1.00 97.50 83 HIS A C 1
ATOM 629 O O . HIS A 1 83 ? 5.640 -3.475 -20.760 1.00 97.50 83 HIS A O 1
ATOM 635 N N . GLY A 1 84 ? 3.465 -3.037 -20.457 1.00 97.62 84 GLY A N 1
ATOM 636 C CA . GLY A 1 84 ? 3.099 -4.422 -20.145 1.00 97.62 84 GLY A CA 1
ATOM 637 C C . GLY A 1 84 ? 3.513 -4.846 -18.733 1.00 97.62 84 GLY A C 1
ATOM 638 O O . GLY A 1 84 ? 3.571 -4.014 -17.831 1.00 97.62 84 GLY A O 1
ATOM 639 N N . VAL A 1 85 ? 3.759 -6.147 -18.566 1.00 98.19 85 VAL A N 1
ATOM 640 C CA . VAL A 1 85 ? 4.302 -6.759 -17.344 1.00 98.19 85 VAL A CA 1
ATOM 641 C C . VAL A 1 85 ? 5.724 -7.206 -17.664 1.00 98.19 85 VAL A C 1
ATOM 643 O O . VAL A 1 85 ? 5.922 -7.922 -18.647 1.00 98.19 85 VAL A O 1
ATOM 646 N N . ILE A 1 86 ? 6.688 -6.754 -16.867 1.00 98.06 86 ILE A N 1
ATOM 647 C CA . ILE A 1 86 ? 8.121 -7.011 -17.049 1.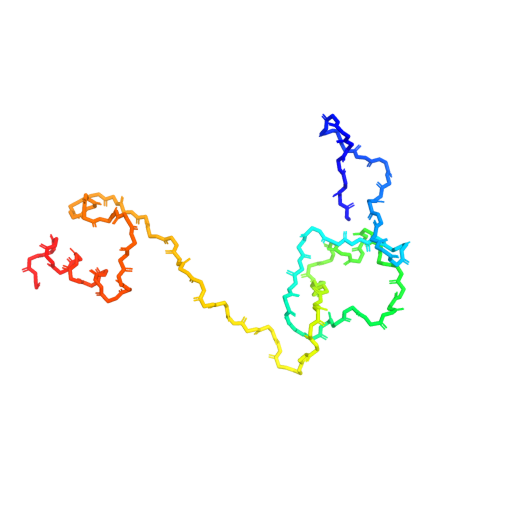00 98.06 86 ILE A CA 1
ATOM 648 C C . ILE A 1 86 ? 8.744 -7.434 -15.721 1.00 98.06 86 ILE A C 1
ATOM 650 O O . ILE A 1 86 ? 8.232 -7.087 -14.654 1.00 98.06 86 ILE A O 1
ATOM 654 N N . ASP A 1 87 ? 9.877 -8.128 -15.782 1.00 98.25 87 ASP A N 1
ATOM 655 C CA . ASP A 1 87 ? 10.653 -8.438 -14.585 1.00 98.25 87 ASP A CA 1
ATOM 656 C C . ASP A 1 87 ? 11.286 -7.161 -14.010 1.00 98.25 87 ASP A C 1
ATOM 658 O O . ASP A 1 87 ? 11.781 -6.306 -14.746 1.00 98.25 87 ASP A O 1
ATOM 662 N N . GLN A 1 88 ? 11.364 -7.043 -12.678 1.00 98.00 88 GLN A N 1
ATOM 663 C CA . GLN A 1 88 ? 11.978 -5.874 -12.025 1.00 98.00 88 GLN A CA 1
ATOM 664 C C . GLN A 1 88 ? 13.439 -5.645 -12.469 1.00 98.00 88 GLN A C 1
ATOM 666 O O . GLN A 1 88 ? 13.909 -4.507 -12.488 1.00 98.00 88 GLN A O 1
ATOM 671 N N . ALA A 1 89 ? 14.163 -6.704 -12.848 1.00 98.00 89 ALA A N 1
ATOM 672 C CA . ALA A 1 89 ? 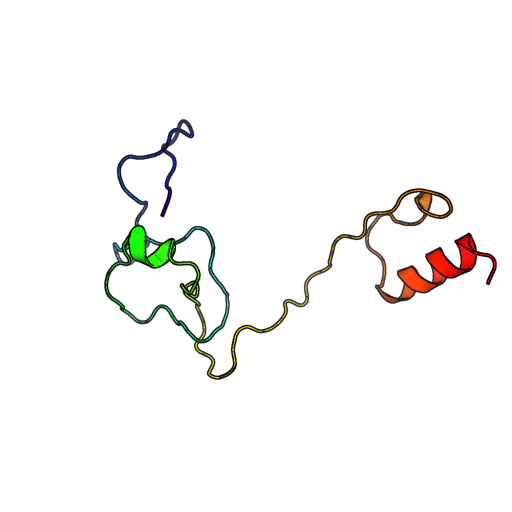15.531 -6.596 -13.356 1.00 98.00 89 ALA A CA 1
ATOM 673 C C . ALA A 1 89 ? 15.611 -5.862 -14.710 1.00 98.00 89 ALA A C 1
ATOM 675 O O . ALA A 1 89 ? 16.583 -5.151 -14.955 1.00 98.00 89 ALA A O 1
ATOM 676 N N . GLU A 1 90 ? 14.573 -5.948 -15.548 1.00 98.00 90 GLU A N 1
ATOM 677 C CA . GLU A 1 90 ? 14.531 -5.308 -16.870 1.00 98.00 90 GLU A CA 1
ATOM 678 C C . GLU A 1 90 ? 14.539 -3.772 -16.776 1.00 98.00 90 GLU A C 1
ATOM 68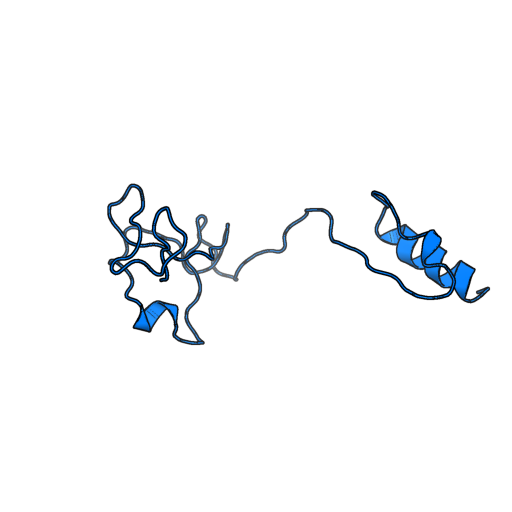0 O O . GLU A 1 90 ? 14.982 -3.084 -17.696 1.00 98.00 90 GLU A O 1
ATOM 685 N N . ILE A 1 91 ? 14.137 -3.209 -15.628 1.00 98.12 91 ILE A N 1
ATOM 686 C CA . ILE A 1 91 ? 14.223 -1.766 -15.358 1.00 98.12 91 ILE A CA 1
ATOM 687 C C . ILE A 1 91 ? 15.660 -1.268 -15.544 1.00 98.12 91 ILE A C 1
ATOM 689 O O . ILE A 1 91 ? 15.875 -0.212 -16.144 1.00 98.12 91 ILE A O 1
ATOM 693 N N . PHE A 1 92 ? 16.643 -2.033 -15.059 1.00 97.88 92 PHE A N 1
ATOM 694 C CA . PHE A 1 92 ? 18.051 -1.690 -15.216 1.00 97.88 92 PHE A CA 1
ATOM 695 C C . PHE A 1 92 ? 18.452 -1.678 -16.693 1.00 97.88 92 PHE A C 1
ATOM 697 O O . PHE A 1 92 ? 19.022 -0.689 -17.151 1.00 97.88 92 PHE A O 1
ATOM 704 N N . ASP A 1 93 ? 18.101 -2.720 -17.445 1.00 97.81 93 ASP A N 1
ATOM 705 C CA . ASP A 1 93 ? 18.474 -2.850 -18.856 1.00 97.81 93 ASP A CA 1
ATOM 706 C C . ASP A 1 93 ? 17.865 -1.730 -19.712 1.00 97.81 93 ASP A C 1
ATOM 708 O O . ASP A 1 93 ? 18.539 -1.157 -20.572 1.00 97.81 93 ASP A O 1
ATOM 712 N N . ILE A 1 94 ? 16.612 -1.346 -19.436 1.00 97.81 94 ILE A N 1
ATOM 713 C CA . ILE A 1 94 ? 15.951 -0.211 -20.094 1.00 97.81 94 ILE A CA 1
ATOM 714 C C . ILE A 1 94 ? 16.715 1.092 -19.822 1.00 97.81 94 ILE A C 1
ATOM 716 O O . ILE A 1 94 ? 16.943 1.881 -20.746 1.00 97.81 94 ILE A O 1
ATOM 720 N N . MET A 1 95 ? 17.119 1.331 -18.569 1.00 98.06 95 MET A N 1
ATOM 721 C CA . MET A 1 95 ? 17.864 2.534 -18.188 1.00 98.06 95 MET A CA 1
ATOM 722 C C . MET A 1 95 ? 19.273 2.555 -18.788 1.00 98.06 95 MET A C 1
ATOM 724 O O . MET A 1 95 ? 19.693 3.586 -19.316 1.00 98.06 95 MET A O 1
ATOM 728 N N . ALA A 1 96 ? 19.983 1.429 -18.746 1.00 98.00 96 ALA A N 1
ATOM 729 C CA . ALA A 1 96 ? 21.323 1.273 -19.300 1.00 98.00 96 ALA A CA 1
ATOM 730 C C . ALA A 1 96 ? 21.322 1.535 -20.815 1.00 98.00 96 ALA A C 1
ATOM 732 O O . ALA A 1 96 ? 22.052 2.400 -21.305 1.00 98.00 96 ALA A O 1
ATOM 733 N N . ALA A 1 97 ? 20.380 0.925 -21.542 1.00 97.56 97 ALA A N 1
ATOM 734 C CA . ALA A 1 97 ? 20.188 1.163 -22.970 1.00 97.56 97 ALA A CA 1
ATOM 735 C C . ALA A 1 97 ? 19.859 2.632 -23.293 1.00 97.56 97 ALA A C 1
ATOM 737 O O . ALA A 1 97 ? 20.370 3.180 -24.271 1.00 97.56 97 ALA A O 1
ATOM 738 N N . ALA A 1 98 ? 19.036 3.297 -22.474 1.00 97.56 98 ALA A N 1
ATOM 739 C CA . ALA A 1 98 ? 18.709 4.713 -22.659 1.00 97.56 98 ALA A CA 1
ATOM 740 C C . ALA A 1 98 ? 19.918 5.642 -22.438 1.00 97.56 98 ALA A C 1
ATOM 742 O O . ALA A 1 98 ? 20.009 6.692 -23.077 1.00 97.56 98 ALA A O 1
ATOM 743 N N . LEU A 1 99 ? 20.842 5.254 -21.554 1.00 97.31 99 LEU A N 1
ATOM 744 C CA . LEU A 1 99 ? 22.070 5.986 -21.232 1.00 97.31 99 LEU A CA 1
ATOM 745 C C . LEU A 1 99 ? 23.276 5.569 -22.084 1.00 97.31 99 LEU A C 1
ATOM 747 O O . LEU A 1 99 ? 24.309 6.231 -22.026 1.00 97.31 99 LEU A O 1
ATOM 751 N N . SER A 1 100 ? 23.135 4.522 -22.902 1.00 93.88 100 SER A N 1
ATOM 752 C CA . SER A 1 100 ? 24.233 3.922 -23.671 1.00 93.88 100 SER A CA 1
ATOM 753 C C . SER A 1 100 ? 25.407 3.462 -22.790 1.00 93.88 100 SER A C 1
ATOM 755 O O . SER A 1 100 ? 26.565 3.670 -23.159 1.00 93.88 100 SER A O 1
ATOM 757 N N . ILE A 1 101 ? 25.105 2.863 -21.631 1.00 88.31 101 ILE A N 1
ATOM 758 C CA . ILE A 1 101 ? 26.081 2.267 -20.698 1.00 88.31 101 ILE A CA 1
ATOM 759 C C . ILE A 1 101 ? 25.840 0.777 -20.498 1.00 88.31 101 ILE A C 1
ATOM 761 O O . ILE A 1 101 ? 24.693 0.337 -20.729 1.00 88.31 101 ILE A O 1
#